Protein AF-A0A351MK58-F1 (afdb_monomer)

Sequence (103 aa):
MTTADAWPGLAPLLADVETVWGVVPERLAEPTAEGVLWQVAGDQFVLRVPGVARYLVQGGRRVTIEPLGEDDAAVIRFLRGTPLAALAAQRGWVALHAAAVAG

Radius of gyration: 15.51 Å; Cα contacts (8 Å, |Δi|>4): 157; chains: 1; bounding box: 36×50×35 Å

pLDDT: mean 84.86, std 17.96, range [35.44, 98.56]

Structure (mmCIF, N/CA/C/O backbone):
data_AF-A0A351MK58-F1
#
_entry.id   AF-A0A351MK58-F1
#
loop_
_atom_site.group_PDB
_atom_site.id
_atom_site.type_symbol
_atom_site.label_atom_id
_atom_site.label_alt_id
_atom_site.label_comp_id
_atom_site.label_asym_id
_atom_site.label_entity_id
_atom_site.label_seq_id
_atom_site.pdbx_PDB_ins_code
_atom_site.Cartn_x
_atom_site.Cartn_y
_atom_site.Cartn_z
_atom_site.occupancy
_atom_site.B_iso_or_equiv
_atom_site.auth_seq_id
_atom_site.auth_comp_id
_atom_site.auth_asym_id
_atom_site.auth_atom_id
_atom_site.pdbx_PDB_model_num
ATOM 1 N N . MET A 1 1 ? 10.204 -38.044 12.422 1.00 38.16 1 MET A N 1
ATOM 2 C CA . MET A 1 1 ? 10.491 -36.681 11.935 1.00 38.16 1 MET A CA 1
ATOM 3 C C . MET A 1 1 ? 9.274 -35.845 12.288 1.00 38.16 1 MET A C 1
ATOM 5 O O . MET A 1 1 ? 8.276 -35.911 11.588 1.00 38.16 1 MET A O 1
ATOM 9 N N . THR A 1 2 ? 9.289 -35.260 13.484 1.00 40.31 2 THR A N 1
ATOM 10 C CA . THR A 1 2 ? 8.121 -34.643 14.128 1.00 40.31 2 THR A CA 1
ATOM 11 C C . THR A 1 2 ? 7.882 -33.272 13.517 1.00 40.31 2 THR A C 1
ATOM 13 O O . THR A 1 2 ? 8.763 -32.418 13.582 1.00 40.31 2 THR A O 1
ATOM 16 N N . THR A 1 3 ? 6.716 -33.083 12.903 1.00 48.62 3 THR A N 1
ATOM 17 C CA . THR A 1 3 ? 6.198 -31.770 12.522 1.00 48.62 3 THR A CA 1
ATOM 18 C C . THR A 1 3 ? 6.205 -30.911 13.778 1.00 48.62 3 THR A C 1
ATOM 20 O O . THR A 1 3 ? 5.526 -31.239 14.747 1.00 48.62 3 THR A O 1
ATOM 23 N N . ALA A 1 4 ? 7.042 -29.877 13.804 1.00 51.59 4 ALA A N 1
ATOM 24 C CA . ALA A 1 4 ? 6.984 -28.872 14.847 1.00 51.59 4 ALA A CA 1
ATOM 25 C C . ALA A 1 4 ? 5.575 -28.275 14.806 1.00 51.59 4 ALA A C 1
ATOM 27 O O . ALA A 1 4 ? 5.219 -27.626 13.822 1.00 51.59 4 ALA A O 1
ATOM 28 N N . ASP A 1 5 ? 4.765 -28.555 15.828 1.00 56.50 5 ASP A N 1
ATOM 29 C CA . ASP A 1 5 ? 3.499 -27.866 16.036 1.00 56.50 5 ASP A CA 1
ATOM 30 C C . ASP A 1 5 ? 3.811 -26.371 16.052 1.00 56.50 5 ASP A C 1
ATOM 32 O O . ASP A 1 5 ? 4.498 -25.867 16.947 1.00 56.50 5 ASP A O 1
ATOM 36 N N . ALA A 1 6 ? 3.377 -25.668 15.006 1.00 59.78 6 ALA A N 1
ATOM 37 C CA . ALA A 1 6 ? 3.461 -24.224 14.967 1.00 59.78 6 ALA A CA 1
ATOM 38 C C . ALA A 1 6 ? 2.777 -23.704 16.234 1.00 59.78 6 ALA A C 1
ATOM 40 O O . ALA A 1 6 ? 1.629 -24.055 16.513 1.00 59.78 6 ALA A O 1
ATOM 41 N N . TRP A 1 7 ? 3.498 -22.905 17.025 1.00 57.84 7 TRP A N 1
ATOM 42 C CA . TRP A 1 7 ? 2.956 -22.304 18.238 1.00 57.84 7 TRP A CA 1
ATOM 43 C C . TRP A 1 7 ? 1.589 -21.680 17.911 1.00 57.84 7 TRP A C 1
ATOM 45 O O . TRP A 1 7 ? 1.519 -20.908 16.954 1.00 57.84 7 TRP A O 1
ATOM 55 N N . PRO A 1 8 ? 0.501 -21.971 18.648 1.00 58.00 8 PRO A N 1
ATOM 56 C CA . PRO A 1 8 ? -0.848 -21.550 18.258 1.00 58.00 8 PRO A CA 1
ATOM 57 C C . PRO A 1 8 ? -0.992 -20.027 18.091 1.00 58.00 8 PRO A C 1
ATOM 59 O O . PRO A 1 8 ? -1.823 -19.563 17.316 1.00 58.00 8 PRO A O 1
ATOM 62 N N . GLY A 1 9 ? -0.127 -19.239 18.739 1.00 59.62 9 GLY A N 1
ATOM 63 C CA . GLY A 1 9 ? -0.040 -17.788 18.539 1.00 59.62 9 GLY A CA 1
ATOM 64 C C . GLY A 1 9 ? 0.585 -17.333 17.208 1.00 59.62 9 GLY A C 1
ATOM 65 O O . GLY A 1 9 ? 0.427 -16.172 16.849 1.00 59.62 9 GLY A O 1
ATOM 66 N N . LEU A 1 10 ? 1.271 -18.212 16.466 1.00 59.28 10 LEU A N 1
ATOM 67 C CA . LEU A 1 10 ? 1.815 -17.934 15.130 1.00 59.28 10 LEU A CA 1
ATOM 68 C C . LEU A 1 10 ? 0.791 -18.151 14.016 1.00 59.28 10 LEU A C 1
ATOM 70 O O . LEU A 1 10 ? 0.926 -17.541 12.965 1.00 59.28 10 LEU A O 1
ATOM 74 N N . ALA A 1 11 ? -0.239 -18.976 14.208 1.00 60.84 11 ALA A N 1
ATOM 75 C CA . ALA A 1 11 ? -1.224 -19.230 13.153 1.00 60.84 11 ALA A CA 1
ATOM 76 C C . ALA A 1 11 ? -1.935 -17.946 12.655 1.00 60.84 11 ALA A C 1
ATOM 78 O O . ALA A 1 11 ? -2.033 -17.767 11.442 1.00 60.84 11 ALA A O 1
ATOM 79 N N . PRO A 1 12 ? -2.333 -16.989 13.524 1.00 58.47 12 PRO A N 1
ATOM 80 C CA . PRO A 1 12 ? -2.819 -15.681 13.079 1.00 58.47 12 PRO A CA 1
ATOM 81 C C . PRO A 1 12 ? -1.739 -14.841 12.383 1.00 58.47 12 PRO A C 1
ATOM 83 O O . PRO A 1 12 ? -2.059 -14.085 11.470 1.00 58.47 12 PRO A O 1
ATOM 86 N N . LEU A 1 13 ? -0.469 -14.972 12.795 1.00 58.06 13 LEU A N 1
ATOM 87 C CA . LEU A 1 13 ? 0.686 -14.300 12.177 1.00 58.06 13 LEU A CA 1
ATOM 88 C C . LEU A 1 13 ? 0.975 -14.827 10.764 1.00 58.06 13 LEU A C 1
ATOM 90 O O . LEU A 1 13 ? 1.353 -14.053 9.891 1.00 58.06 13 LEU A O 1
ATOM 94 N N . LEU A 1 14 ? 0.738 -16.118 10.536 1.00 59.88 14 LEU A N 1
ATOM 95 C CA . LEU A 1 14 ? 0.876 -16.805 9.253 1.00 59.88 14 LEU A CA 1
ATOM 96 C C . LEU A 1 14 ? -0.377 -16.688 8.368 1.00 59.88 14 LEU A C 1
ATOM 98 O O . LEU A 1 14 ? -0.417 -17.309 7.312 1.00 59.88 14 LEU A O 1
ATOM 102 N N . ALA A 1 15 ? -1.391 -15.914 8.782 1.00 64.81 15 ALA A N 1
ATOM 103 C CA . ALA A 1 15 ? -2.643 -15.780 8.043 1.00 64.81 15 ALA A CA 1
ATOM 104 C C . ALA A 1 15 ? -2.415 -15.315 6.597 1.00 64.81 15 ALA A C 1
ATOM 106 O O . ALA A 1 15 ? -1.724 -14.313 6.366 1.00 64.81 15 ALA A O 1
ATOM 107 N N . ASP A 1 16 ? -3.072 -16.016 5.670 1.00 75.38 16 ASP A N 1
ATOM 108 C CA . ASP A 1 16 ? -2.952 -15.863 4.222 1.00 75.38 16 ASP A CA 1
ATOM 109 C C . ASP A 1 16 ? -3.066 -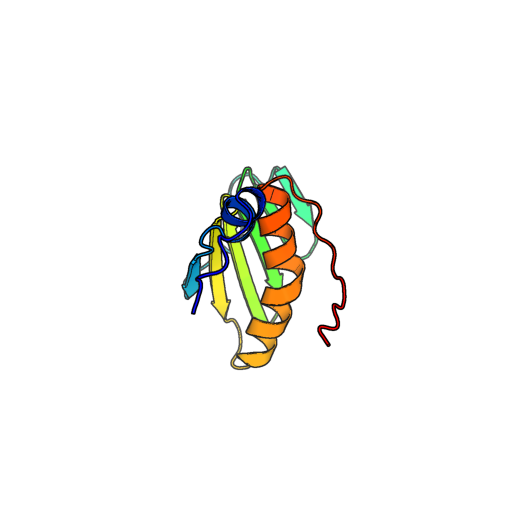14.394 3.795 1.00 75.38 16 ASP A C 1
ATOM 111 O O . ASP A 1 16 ? -4.077 -13.718 4.017 1.00 75.38 16 ASP A O 1
ATOM 115 N N . VAL A 1 17 ? -1.990 -13.883 3.199 1.00 86.81 17 VAL A N 1
ATOM 116 C CA . VAL A 1 17 ? -1.990 -12.605 2.489 1.00 86.81 17 VAL A CA 1
ATOM 117 C C . VAL A 1 17 ? -2.063 -12.913 1.008 1.00 86.81 17 VAL A C 1
ATOM 119 O O . VAL A 1 17 ? -1.185 -13.573 0.459 1.00 86.81 17 VAL A O 1
ATOM 122 N N . GLU A 1 18 ? -3.091 -12.398 0.352 1.00 92.19 18 GLU A N 1
ATOM 123 C CA . GLU A 1 18 ? -3.245 -12.534 -1.085 1.00 92.19 18 GLU A CA 1
ATOM 124 C C . GLU A 1 18 ? -2.635 -11.323 -1.796 1.00 92.19 18 GLU A C 1
ATOM 126 O O . GLU A 1 18 ? -3.064 -10.182 -1.602 1.00 92.19 18 GLU A O 1
ATOM 131 N N . THR A 1 19 ? -1.641 -11.569 -2.646 1.00 92.50 19 THR A N 1
ATOM 132 C CA . THR A 1 19 ? -1.082 -10.558 -3.549 1.00 92.50 19 THR A CA 1
ATOM 133 C C . THR A 1 19 ? -1.571 -10.806 -4.966 1.00 92.50 19 THR A C 1
ATOM 135 O O . THR A 1 19 ? -1.327 -11.881 -5.514 1.00 92.50 19 THR A O 1
ATOM 138 N N . VAL A 1 20 ? -2.226 -9.816 -5.570 1.00 96.19 20 VAL A N 1
ATOM 139 C CA . VAL A 1 20 ? -2.740 -9.909 -6.942 1.00 96.19 20 VAL A CA 1
ATOM 140 C C . VAL A 1 20 ? -2.295 -8.731 -7.789 1.00 96.19 20 VAL A C 1
ATOM 142 O O . VAL A 1 20 ? -2.185 -7.606 -7.308 1.00 96.19 20 VAL A O 1
ATOM 145 N N . TRP A 1 21 ? -2.088 -8.992 -9.074 1.00 96.69 21 TRP A N 1
ATOM 146 C CA . TRP A 1 21 ? -1.938 -7.950 -10.082 1.00 96.69 21 TRP A CA 1
ATOM 147 C C . TRP A 1 21 ? -3.316 -7.439 -10.502 1.00 96.69 21 TRP A C 1
ATOM 149 O O . TRP A 1 21 ? -4.233 -8.235 -10.707 1.00 96.69 21 TRP A O 1
ATOM 159 N N . GLY A 1 22 ? -3.477 -6.127 -10.639 1.00 97.00 22 GLY A N 1
ATOM 160 C CA . GLY A 1 22 ? -4.744 -5.548 -11.074 1.00 97.00 22 GLY A CA 1
ATOM 161 C C . GLY A 1 22 ? -4.763 -4.031 -11.011 1.00 97.00 22 GLY A C 1
ATOM 162 O O . GLY A 1 22 ? -3.855 -3.414 -10.467 1.00 97.00 22 GLY A O 1
ATOM 163 N N . VAL A 1 23 ? -5.821 -3.439 -11.562 1.00 97.50 23 VAL A N 1
ATOM 164 C CA . VAL A 1 23 ? -6.018 -1.987 -11.543 1.00 97.50 23 VAL A CA 1
ATOM 165 C C . VAL A 1 23 ? -6.380 -1.528 -10.131 1.00 97.50 23 VAL A C 1
ATOM 167 O O . VAL A 1 23 ? -7.248 -2.094 -9.466 1.00 97.50 23 VAL A O 1
ATOM 170 N N . VAL A 1 24 ? -5.714 -0.474 -9.688 1.00 98.00 24 VAL A N 1
ATOM 171 C CA . VAL A 1 24 ? -5.912 0.226 -8.422 1.00 98.00 24 VAL A CA 1
ATOM 172 C C . VAL A 1 24 ? -6.612 1.557 -8.725 1.00 98.00 24 VAL A C 1
ATOM 174 O O . VAL A 1 24 ? -6.339 2.170 -9.749 1.00 98.00 24 VAL A O 1
ATOM 177 N N . PRO A 1 25 ? -7.524 2.066 -7.887 1.00 94.88 25 PRO A N 1
ATOM 178 C CA . PRO A 1 25 ? -8.086 3.397 -8.102 1.00 94.88 25 PRO A CA 1
ATOM 179 C C . PRO A 1 25 ? -7.031 4.503 -7.926 1.00 94.88 25 PRO A C 1
ATOM 181 O O . PRO A 1 25 ? -6.212 4.482 -7.004 1.00 94.88 25 PRO A O 1
ATOM 184 N N . GLU A 1 26 ? -7.080 5.530 -8.777 1.00 91.62 26 GLU A N 1
ATOM 185 C CA . GLU A 1 26 ? -6.246 6.733 -8.627 1.00 91.62 26 GLU A CA 1
ATOM 186 C C . GLU A 1 26 ? -6.627 7.586 -7.416 1.00 91.62 26 GLU A C 1
ATOM 188 O O . GLU A 1 26 ? -5.835 8.404 -6.961 1.00 91.62 26 GLU A O 1
ATOM 193 N N . ARG A 1 27 ? -7.825 7.422 -6.861 1.00 94.81 27 ARG A N 1
ATOM 194 C CA . ARG A 1 27 ? -8.250 8.105 -5.640 1.00 94.81 27 ARG A CA 1
ATOM 195 C C . ARG A 1 27 ? -9.280 7.250 -4.922 1.00 94.81 27 ARG A C 1
ATOM 197 O O . ARG A 1 27 ? -10.171 6.700 -5.563 1.00 94.81 27 ARG A O 1
ATOM 204 N N . LEU A 1 28 ? -9.145 7.137 -3.605 1.00 96.50 28 LEU A N 1
ATOM 205 C CA . LEU A 1 28 ? -10.170 6.502 -2.782 1.00 96.50 28 LEU A CA 1
ATOM 206 C C . LEU A 1 28 ? -11.407 7.402 -2.706 1.00 96.50 28 LEU A C 1
ATOM 208 O O . LEU A 1 28 ? -11.283 8.628 -2.676 1.00 96.50 28 LEU A O 1
ATOM 212 N N . ALA A 1 29 ? -12.592 6.795 -2.667 1.00 94.31 29 ALA A N 1
ATOM 213 C CA . ALA A 1 29 ? -13.808 7.527 -2.343 1.00 94.31 29 ALA A CA 1
ATOM 214 C C . ALA A 1 29 ? -13.726 7.989 -0.880 1.00 94.31 29 ALA A C 1
ATOM 216 O O . ALA A 1 29 ? -13.411 7.182 -0.010 1.00 94.31 29 ALA A O 1
ATOM 217 N N . GLU A 1 30 ? -13.977 9.277 -0.636 1.00 93.56 30 GLU A N 1
ATOM 218 C CA . GLU A 1 30 ? -14.059 9.869 0.711 1.00 93.56 30 GLU A CA 1
ATOM 219 C C . GLU A 1 30 ? -12.868 9.516 1.635 1.00 93.56 30 GLU A C 1
ATOM 221 O O . GLU A 1 30 ? -13.043 8.868 2.670 1.00 93.56 30 GLU A O 1
ATOM 226 N N . PRO A 1 31 ? -11.628 9.921 1.286 1.00 95.00 31 PRO A N 1
ATOM 227 C CA . PRO A 1 31 ? -10.464 9.614 2.107 1.00 95.00 31 PRO A CA 1
ATOM 228 C C . PRO A 1 31 ? -10.576 10.276 3.484 1.00 95.00 31 PRO A C 1
ATOM 230 O O . PRO A 1 31 ? -10.793 11.481 3.598 1.00 95.00 31 PRO A O 1
ATOM 233 N N . THR A 1 32 ? -10.380 9.487 4.538 1.00 97.06 32 THR A N 1
ATOM 234 C CA . THR A 1 32 ? -10.361 9.961 5.928 1.00 97.06 32 THR A CA 1
ATOM 235 C C . THR A 1 32 ? -9.002 10.532 6.327 1.00 97.06 32 THR A C 1
ATOM 237 O O . THR A 1 32 ? -8.917 11.323 7.264 1.00 97.06 32 THR A O 1
ATOM 240 N N . ALA A 1 33 ? -7.938 10.149 5.618 1.00 95.88 33 ALA A N 1
ATOM 241 C CA . ALA A 1 33 ? -6.611 10.740 5.731 1.00 95.88 33 ALA A CA 1
ATOM 242 C C . ALA A 1 33 ? -5.865 10.643 4.395 1.00 95.88 33 ALA A C 1
ATOM 244 O O . ALA A 1 33 ? -6.023 9.671 3.651 1.00 95.88 33 ALA A O 1
ATOM 245 N N . GLU A 1 34 ? -5.023 11.630 4.094 1.00 97.50 34 GLU A N 1
ATOM 246 C CA . GLU A 1 34 ? -4.181 11.610 2.902 1.00 97.50 34 GLU A CA 1
ATOM 247 C C . GLU A 1 34 ? -2.854 12.345 3.102 1.00 97.50 34 GLU A C 1
ATOM 249 O O . GLU A 1 34 ? -2.720 13.249 3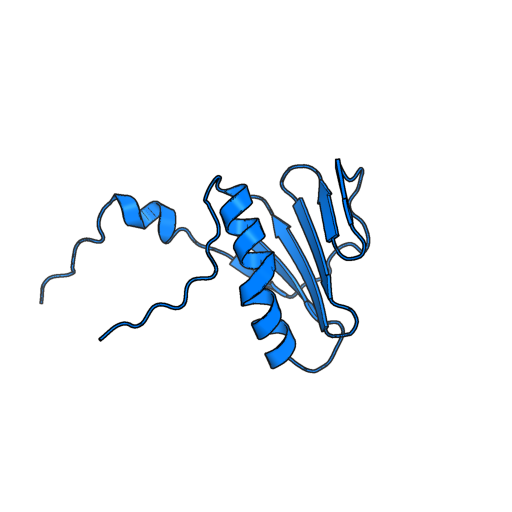.927 1.00 97.50 34 GLU A O 1
ATOM 254 N N . GLY A 1 35 ? -1.869 11.939 2.310 1.00 95.56 35 GLY A N 1
ATOM 255 C CA . GLY A 1 35 ? -0.619 12.649 2.098 1.00 95.56 35 GLY A CA 1
ATOM 256 C C . GLY A 1 35 ? -0.298 12.711 0.607 1.00 95.56 35 GLY A C 1
ATOM 257 O O . GLY A 1 35 ? -1.085 12.286 -0.235 1.00 95.56 35 GLY A O 1
ATOM 258 N N . VAL A 1 36 ? 0.896 13.197 0.267 1.00 95.75 36 VAL A N 1
ATOM 259 C CA . VAL A 1 36 ? 1.310 13.412 -1.136 1.00 95.75 36 VAL A CA 1
ATOM 260 C C . VAL A 1 36 ? 1.158 12.150 -1.994 1.00 95.75 36 VAL A C 1
ATOM 262 O O . VAL A 1 36 ? 0.708 12.216 -3.135 1.00 95.75 36 VAL A O 1
ATOM 265 N N . LEU A 1 37 ? 1.524 10.995 -1.438 1.00 96.75 37 LEU A N 1
ATOM 266 C CA . LEU A 1 37 ? 1.586 9.727 -2.164 1.00 96.75 37 LEU A CA 1
ATOM 267 C C . LEU A 1 37 ? 0.606 8.674 -1.648 1.00 96.75 37 LEU A C 1
ATOM 269 O O . LEU A 1 37 ? 0.579 7.571 -2.185 1.00 96.75 37 LEU A O 1
ATOM 273 N N . TRP A 1 38 ? -0.183 8.968 -0.615 1.00 97.75 38 TRP A N 1
ATOM 274 C CA . TRP A 1 38 ? -0.997 7.948 0.036 1.00 97.75 38 TRP A CA 1
ATOM 275 C C . TRP A 1 38 ? -2.366 8.457 0.466 1.00 97.75 38 TRP A C 1
ATOM 277 O O . TRP A 1 38 ? -2.548 9.646 0.719 1.00 97.75 38 TRP A O 1
ATOM 287 N N . GLN A 1 39 ? -3.323 7.537 0.549 1.00 98.38 39 GLN A N 1
ATOM 288 C CA . GLN A 1 39 ? -4.683 7.789 1.024 1.00 98.38 39 GLN A CA 1
ATOM 289 C C . GLN A 1 39 ? -5.177 6.630 1.879 1.00 98.38 39 GLN A C 1
ATOM 291 O O . GLN A 1 39 ? -4.835 5.477 1.619 1.00 98.38 39 GLN A O 1
ATOM 296 N N . VAL A 1 40 ? -6.012 6.946 2.863 1.00 97.44 40 VAL A N 1
ATOM 297 C CA . VAL A 1 40 ? -6.737 5.987 3.698 1.00 97.44 40 VAL A CA 1
ATOM 298 C C . VAL A 1 40 ? -8.228 6.284 3.602 1.00 97.44 40 VAL A C 1
ATOM 300 O O . VAL A 1 40 ? -8.627 7.442 3.702 1.00 97.44 40 VAL A O 1
ATOM 303 N N . ALA A 1 41 ? -9.042 5.245 3.443 1.00 97.19 41 ALA A N 1
ATOM 304 C CA . ALA A 1 41 ? -10.495 5.303 3.582 1.00 97.19 41 ALA A CA 1
ATOM 305 C C . ALA A 1 41 ? -10.980 3.989 4.211 1.00 97.19 41 ALA A C 1
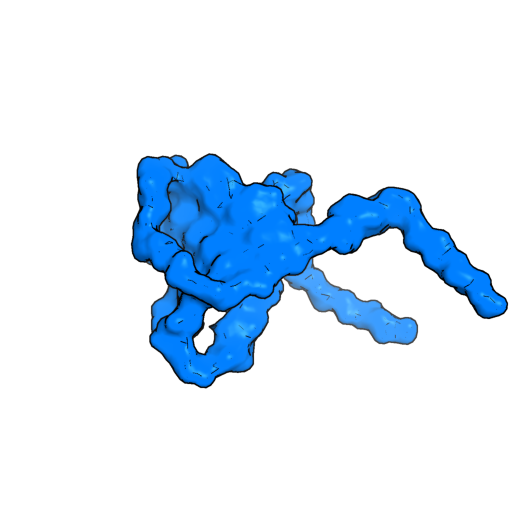ATOM 307 O O . ALA A 1 41 ? -10.931 2.935 3.577 1.00 97.19 41 ALA A O 1
ATOM 308 N N . GLY A 1 42 ? -11.401 4.026 5.477 1.00 94.25 42 GLY A N 1
ATOM 309 C CA . GLY A 1 42 ? -11.798 2.818 6.208 1.00 94.25 42 GLY A CA 1
ATOM 310 C C . GLY A 1 42 ? -10.673 1.776 6.279 1.00 94.25 42 GLY A C 1
ATOM 311 O O . GLY A 1 42 ? -9.598 2.052 6.807 1.00 94.25 42 GLY A O 1
ATOM 312 N N . ASP A 1 43 ? -10.922 0.582 5.739 1.00 94.44 43 ASP A N 1
ATOM 313 C CA . ASP A 1 43 ? -9.962 -0.527 5.666 1.00 94.44 43 ASP A CA 1
ATOM 314 C C . ASP A 1 43 ? -9.122 -0.529 4.378 1.00 94.44 43 ASP A C 1
ATOM 316 O O . ASP A 1 43 ? -8.444 -1.515 4.084 1.00 94.44 43 ASP A O 1
ATOM 320 N N . GLN A 1 44 ? -9.164 0.560 3.608 1.00 97.69 44 GLN A N 1
ATOM 321 C CA . GLN A 1 44 ? -8.433 0.724 2.360 1.00 97.69 44 GLN A CA 1
ATOM 322 C C . GLN A 1 44 ? -7.268 1.685 2.553 1.00 97.69 44 GLN A C 1
ATOM 324 O O . GLN A 1 44 ? -7.424 2.786 3.082 1.00 97.69 44 GLN A O 1
ATOM 329 N N . PHE A 1 45 ? -6.100 1.278 2.073 1.00 98.00 45 PHE A N 1
ATOM 330 C CA . PHE A 1 45 ? -4.918 2.122 1.994 1.00 98.00 45 PHE A CA 1
ATOM 331 C C . PHE A 1 45 ? -4.359 2.065 0.578 1.00 98.00 45 PHE A C 1
ATOM 333 O O . PHE A 1 45 ? -4.055 0.982 0.080 1.00 98.00 45 PHE A O 1
ATOM 340 N N . VAL A 1 46 ? -4.207 3.223 -0.063 1.00 98.31 46 VAL A N 1
ATOM 341 C CA . VAL A 1 46 ? -3.544 3.339 -1.365 1.00 98.31 46 VAL A CA 1
ATOM 342 C C . VAL A 1 46 ? -2.202 4.023 -1.190 1.00 98.31 46 VAL A C 1
ATOM 344 O O . VAL A 1 46 ? -2.133 5.095 -0.596 1.00 98.31 46 VAL A O 1
ATOM 347 N N . LEU A 1 47 ? -1.156 3.436 -1.769 1.00 98.19 47 LEU A N 1
ATOM 348 C CA . LEU A 1 47 ? 0.153 4.056 -1.950 1.00 98.19 47 LEU A CA 1
ATOM 349 C C . LEU A 1 47 ? 0.458 4.189 -3.439 1.00 98.19 47 LEU A C 1
ATOM 351 O O . LEU A 1 47 ? 0.341 3.228 -4.198 1.00 98.19 47 LEU A O 1
ATOM 355 N N . ARG A 1 48 ? 0.906 5.373 -3.841 1.00 98.00 48 ARG A N 1
ATOM 356 C CA . ARG A 1 48 ? 1.375 5.681 -5.188 1.00 98.00 48 ARG A CA 1
ATOM 357 C C . ARG A 1 48 ? 2.876 5.894 -5.153 1.00 98.00 48 ARG A C 1
ATOM 359 O O . ARG A 1 48 ? 3.349 6.831 -4.521 1.00 98.00 48 ARG A O 1
ATOM 366 N N . VAL A 1 49 ? 3.618 5.057 -5.863 1.00 96.75 49 VAL A N 1
ATOM 367 C CA . VAL A 1 49 ? 5.048 5.260 -6.090 1.00 96.75 49 VAL A CA 1
ATOM 368 C C . VAL A 1 49 ? 5.217 5.659 -7.558 1.00 96.75 49 VAL A C 1
ATOM 370 O O . VAL A 1 49 ? 5.067 4.799 -8.431 1.00 96.75 49 VAL A O 1
ATOM 373 N N . PRO A 1 50 ? 5.452 6.952 -7.860 1.00 95.62 50 PRO A N 1
ATOM 374 C CA . PRO A 1 50 ? 5.526 7.440 -9.234 1.00 95.62 50 PRO A CA 1
ATOM 375 C C . PRO A 1 50 ? 6.526 6.643 -10.076 1.00 95.62 50 PRO A C 1
ATOM 377 O O . PRO A 1 50 ? 7.653 6.414 -9.645 1.00 95.62 50 PRO A O 1
ATOM 380 N N . GLY A 1 51 ? 6.096 6.207 -11.262 1.00 96.12 51 GLY A N 1
ATOM 381 C CA . GLY A 1 51 ? 6.916 5.419 -12.190 1.00 96.12 51 GLY A CA 1
ATOM 382 C C . GLY A 1 51 ? 7.201 3.974 -11.763 1.00 96.12 51 GLY A C 1
ATOM 383 O O . GLY A 1 51 ? 7.887 3.271 -12.494 1.00 96.12 51 GLY A O 1
ATOM 384 N N . VAL A 1 52 ? 6.690 3.520 -10.611 1.00 97.38 52 VAL A N 1
ATOM 385 C CA . VAL A 1 52 ? 6.911 2.153 -10.111 1.00 97.38 52 VAL A CA 1
ATOM 386 C C . VAL A 1 52 ? 5.602 1.379 -10.066 1.00 97.38 52 VAL A C 1
ATOM 388 O O . VAL A 1 52 ? 5.401 0.469 -10.862 1.00 97.38 52 VAL A O 1
ATOM 391 N N . ALA A 1 53 ? 4.700 1.726 -9.146 1.00 98.12 53 ALA A N 1
ATOM 392 C CA . ALA A 1 53 ? 3.442 1.009 -8.962 1.00 98.12 53 ALA A CA 1
ATOM 393 C C . ALA A 1 53 ? 2.445 1.782 -8.091 1.00 98.12 53 ALA A C 1
ATOM 395 O O . ALA A 1 53 ? 2.804 2.689 -7.328 1.00 98.12 53 ALA A O 1
ATOM 396 N N . ARG A 1 54 ? 1.181 1.365 -8.162 1.00 98.50 54 ARG A N 1
ATOM 397 C CA . ARG A 1 54 ? 0.151 1.662 -7.166 1.00 98.50 54 ARG A CA 1
ATOM 398 C C . ARG A 1 54 ? -0.179 0.400 -6.384 1.00 98.50 54 ARG A C 1
ATOM 400 O O . ARG A 1 54 ? -0.322 -0.676 -6.954 1.00 98.50 54 ARG A O 1
ATOM 407 N N . TYR A 1 55 ? -0.299 0.552 -5.073 1.00 98.44 55 TYR A N 1
ATOM 408 C CA . TYR A 1 55 ? -0.611 -0.533 -4.152 1.00 98.44 55 TYR A CA 1
ATOM 409 C C . TYR A 1 55 ? -1.905 -0.199 -3.434 1.00 98.44 55 TYR A C 1
ATOM 411 O O . TYR A 1 55 ? -1.999 0.872 -2.839 1.00 98.44 55 TYR A O 1
ATOM 419 N N . LEU A 1 56 ? -2.868 -1.113 -3.461 1.00 98.56 56 LEU A N 1
ATOM 420 C CA . LEU A 1 56 ? -4.079 -1.048 -2.654 1.00 98.56 56 LEU A CA 1
ATOM 421 C C . LEU A 1 56 ? -4.044 -2.171 -1.622 1.00 98.56 56 LEU A C 1
ATOM 423 O O . LEU A 1 56 ? -4.048 -3.345 -1.983 1.00 98.56 56 LEU A O 1
ATOM 427 N N . VAL A 1 57 ? -4.025 -1.805 -0.346 1.00 97.69 57 VAL A N 1
ATOM 428 C CA . VAL A 1 57 ? -4.076 -2.729 0.788 1.00 97.69 57 VAL A CA 1
ATOM 429 C C . VAL A 1 57 ? -5.473 -2.696 1.394 1.00 97.69 57 VAL A C 1
ATOM 431 O O . VAL A 1 57 ? -5.985 -1.615 1.694 1.00 97.69 57 VAL A O 1
ATOM 434 N N . GLN A 1 58 ? -6.086 -3.869 1.563 1.00 96.31 58 GLN A N 1
ATOM 435 C CA . GLN A 1 58 ? -7.472 -3.992 2.022 1.00 96.31 58 GLN A CA 1
ATOM 436 C C . GLN A 1 58 ? -7.625 -5.016 3.143 1.00 96.31 58 GLN A C 1
ATOM 438 O O . GLN A 1 58 ? -7.182 -6.168 3.022 1.00 96.31 58 GLN A O 1
ATOM 443 N N . GLY A 1 59 ? -8.305 -4.600 4.214 1.00 92.06 59 GLY A N 1
ATOM 444 C CA . GLY A 1 59 ? -8.782 -5.469 5.293 1.00 92.06 59 GLY A CA 1
ATOM 445 C C . GLY A 1 59 ? -7.701 -6.333 5.948 1.00 92.06 59 GLY A C 1
ATOM 446 O O . GLY A 1 59 ? -7.999 -7.430 6.425 1.00 92.06 59 GLY A O 1
ATOM 447 N N . GLY A 1 60 ? -6.442 -5.898 5.894 1.00 91.25 60 GLY A N 1
ATOM 448 C CA . GLY A 1 60 ? -5.288 -6.621 6.409 1.00 91.25 60 GLY A CA 1
ATOM 449 C C . GLY A 1 60 ? -5.015 -7.957 5.710 1.00 91.25 60 GLY A C 1
ATOM 450 O O . GLY A 1 60 ? -4.332 -8.796 6.284 1.00 91.25 60 GLY A O 1
ATOM 451 N N . ARG A 1 61 ? -5.560 -8.231 4.520 1.00 92.06 61 ARG A N 1
ATOM 452 C CA . ARG A 1 61 ? -5.470 -9.575 3.903 1.00 92.06 61 ARG A CA 1
ATOM 453 C C . ARG A 1 61 ? -5.163 -9.595 2.415 1.00 92.06 61 ARG A C 1
ATOM 455 O O . ARG A 1 61 ? -4.771 -10.636 1.902 1.00 92.06 61 ARG A O 1
ATOM 462 N N . ARG A 1 62 ? -5.338 -8.472 1.721 1.00 94.94 62 ARG A N 1
ATOM 463 C CA . ARG A 1 62 ? -5.135 -8.387 0.276 1.00 94.94 62 ARG A CA 1
ATOM 464 C C . ARG A 1 62 ? -4.272 -7.189 -0.075 1.00 94.94 62 ARG A C 1
ATOM 466 O O . ARG A 1 62 ? -4.476 -6.107 0.475 1.00 94.94 62 ARG A O 1
ATOM 473 N N . VAL A 1 63 ? -3.358 -7.392 -1.019 1.00 97.31 63 VAL A N 1
ATOM 474 C CA . VAL A 1 63 ? -2.629 -6.322 -1.699 1.00 97.31 63 VAL A CA 1
ATOM 475 C C . VAL A 1 63 ? -2.844 -6.455 -3.206 1.00 97.31 63 VAL A C 1
ATOM 477 O O . VAL A 1 63 ? -2.397 -7.428 -3.812 1.00 97.31 63 VAL A O 1
ATOM 480 N N . THR A 1 64 ? -3.518 -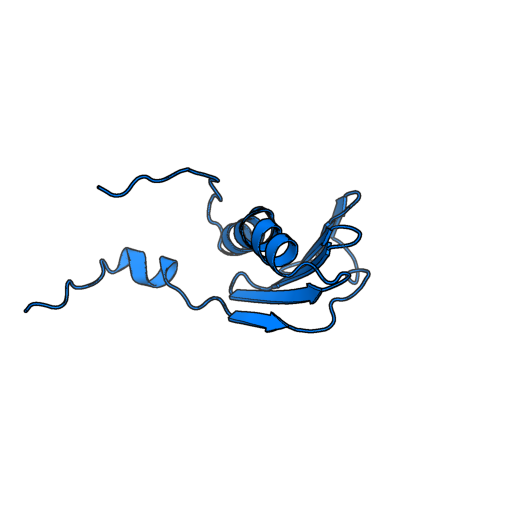5.477 -3.809 1.00 98.44 64 THR A N 1
ATOM 481 C CA . THR A 1 64 ? -3.609 -5.337 -5.269 1.00 98.44 64 THR A CA 1
ATOM 482 C C . THR A 1 64 ? -2.485 -4.430 -5.749 1.00 98.44 64 THR A C 1
ATOM 484 O O . THR A 1 64 ? -2.287 -3.344 -5.199 1.00 98.44 64 THR A O 1
ATOM 487 N N . ILE A 1 65 ? -1.744 -4.881 -6.755 1.00 98.44 65 ILE A N 1
ATOM 488 C CA . ILE A 1 65 ? -0.563 -4.207 -7.287 1.00 98.44 65 ILE A CA 1
ATOM 489 C C . ILE A 1 65 ? -0.817 -3.854 -8.750 1.00 98.44 65 ILE A C 1
ATOM 491 O O . ILE A 1 65 ? -1.060 -4.736 -9.575 1.00 98.44 65 ILE A O 1
ATOM 495 N N . GLU A 1 66 ? -0.718 -2.569 -9.069 1.00 98.38 66 GLU A N 1
ATOM 496 C CA . GLU A 1 66 ? -0.741 -2.059 -10.437 1.00 98.38 66 GLU A CA 1
ATOM 497 C C . GLU A 1 66 ? 0.651 -1.528 -10.799 1.00 98.38 66 GLU A C 1
ATOM 499 O O . GLU A 1 66 ? 1.016 -0.441 -10.337 1.00 98.38 66 GLU A O 1
ATOM 504 N N . PRO A 1 67 ? 1.454 -2.262 -11.587 1.00 97.62 67 PRO A N 1
ATOM 505 C CA . PRO A 1 67 ? 2.718 -1.753 -12.106 1.00 97.62 67 PRO A CA 1
ATOM 506 C C . PRO A 1 67 ? 2.486 -0.518 -12.981 1.00 97.62 67 PRO A C 1
ATOM 508 O O . PRO A 1 67 ? 1.583 -0.498 -13.813 1.00 97.62 67 PRO A O 1
ATOM 511 N N . LEU A 1 68 ? 3.311 0.512 -12.798 1.00 96.44 68 LEU A N 1
ATOM 512 C CA . LEU A 1 68 ? 3.323 1.724 -13.628 1.00 96.44 68 LEU A CA 1
ATOM 513 C C . LEU A 1 68 ? 4.611 1.863 -14.454 1.00 96.44 68 LEU A C 1
ATOM 515 O O . LEU A 1 68 ? 4.768 2.840 -15.183 1.00 96.44 68 LEU A O 1
ATOM 519 N N . GLY A 1 69 ? 5.530 0.911 -14.317 1.00 93.25 69 GLY A N 1
ATOM 520 C CA . GLY A 1 69 ? 6.786 0.826 -15.051 1.00 93.25 69 GLY A CA 1
ATOM 521 C C . GLY A 1 69 ? 7.179 -0.633 -15.274 1.00 93.25 69 GLY A C 1
ATOM 522 O O . GLY A 1 69 ? 6.435 -1.541 -14.911 1.00 93.25 69 GLY A O 1
ATOM 523 N N . GLU A 1 70 ? 8.352 -0.848 -15.867 1.00 92.31 70 GLU A N 1
ATOM 524 C CA . GLU A 1 70 ? 8.821 -2.177 -16.298 1.00 92.31 70 GLU A CA 1
ATOM 525 C C . GLU A 1 70 ? 9.748 -2.872 -15.277 1.00 92.31 70 GLU A C 1
ATOM 527 O O . GLU A 1 70 ? 10.134 -4.022 -15.468 1.00 92.31 70 GLU A O 1
ATOM 532 N N . ASP A 1 71 ? 10.133 -2.189 -14.190 1.00 95.31 71 ASP A N 1
ATOM 533 C CA . ASP A 1 71 ? 11.040 -2.738 -13.171 1.00 95.31 71 ASP A CA 1
ATOM 534 C C . ASP A 1 71 ? 10.276 -3.492 -12.069 1.00 95.31 71 ASP A C 1
ATOM 536 O O . ASP A 1 71 ? 9.969 -2.955 -10.997 1.00 95.31 71 ASP A O 1
ATOM 540 N N . ASP A 1 72 ? 10.024 -4.778 -12.311 1.00 93.69 72 ASP A N 1
ATOM 541 C CA . ASP A 1 72 ? 9.402 -5.685 -11.339 1.00 93.69 72 ASP A CA 1
ATOM 542 C C . ASP A 1 72 ? 10.181 -5.772 -10.014 1.00 93.69 72 ASP A C 1
ATOM 544 O O . ASP A 1 72 ? 9.592 -5.936 -8.938 1.00 93.69 72 ASP A O 1
ATOM 548 N N . ALA A 1 73 ? 11.510 -5.628 -10.042 1.00 94.75 73 ALA A N 1
ATOM 549 C CA . ALA A 1 73 ? 12.321 -5.677 -8.830 1.00 94.75 73 ALA A CA 1
ATOM 550 C C . ALA A 1 73 ? 12.079 -4.443 -7.949 1.00 94.75 73 ALA A C 1
ATOM 552 O O . ALA A 1 73 ? 12.014 -4.565 -6.719 1.00 94.75 73 ALA A O 1
ATOM 553 N N . ALA A 1 74 ? 11.892 -3.265 -8.551 1.00 95.94 74 ALA A N 1
ATOM 554 C CA . ALA A 1 74 ? 11.456 -2.073 -7.832 1.00 95.94 74 ALA A CA 1
ATOM 555 C C . ALA A 1 74 ? 10.055 -2.262 -7.237 1.00 95.94 74 ALA A C 1
ATOM 557 O O . ALA A 1 74 ? 9.852 -1.949 -6.060 1.00 95.94 74 ALA A O 1
ATOM 558 N N . VAL A 1 75 ? 9.117 -2.842 -7.992 1.00 96.88 75 VAL A N 1
ATOM 559 C CA . VAL A 1 75 ? 7.759 -3.126 -7.499 1.00 96.88 75 VAL A CA 1
ATOM 560 C C . VAL A 1 75 ? 7.797 -4.016 -6.252 1.00 96.88 75 VAL A C 1
ATOM 562 O O . VAL A 1 75 ? 7.161 -3.700 -5.241 1.00 96.88 75 VAL A O 1
ATOM 565 N N . ILE A 1 76 ? 8.586 -5.094 -6.277 1.00 94.00 76 ILE A N 1
ATOM 566 C CA . ILE A 1 76 ? 8.739 -6.009 -5.135 1.00 94.00 76 ILE A CA 1
ATOM 567 C C . ILE A 1 76 ? 9.451 -5.322 -3.962 1.00 94.00 76 ILE A C 1
ATOM 569 O O . ILE A 1 76 ? 9.084 -5.535 -2.802 1.00 94.00 76 ILE A O 1
ATOM 573 N N . ARG A 1 77 ? 10.456 -4.479 -4.229 1.00 93.56 77 ARG A 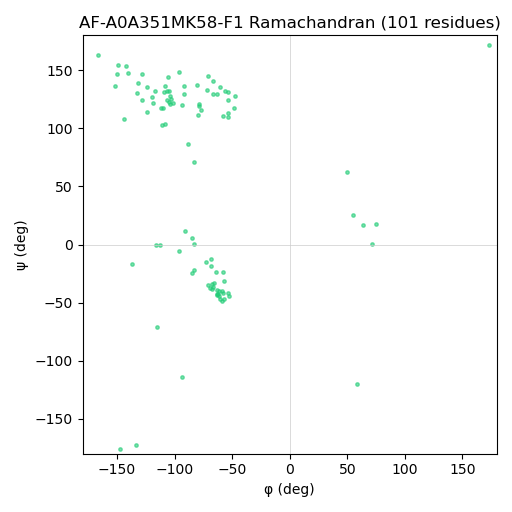N 1
ATOM 574 C CA . ARG A 1 77 ? 11.164 -3.719 -3.187 1.00 93.56 77 ARG A CA 1
ATOM 575 C C . ARG A 1 77 ? 10.202 -2.822 -2.409 1.00 93.56 77 ARG A C 1
ATOM 577 O O . ARG A 1 77 ? 10.220 -2.851 -1.181 1.00 93.56 77 ARG A O 1
ATOM 584 N N . PHE A 1 78 ? 9.362 -2.056 -3.102 1.00 94.50 78 PHE A N 1
ATOM 585 C CA . PHE A 1 78 ? 8.400 -1.165 -2.452 1.00 94.50 78 PHE A CA 1
ATOM 586 C C . PHE A 1 78 ? 7.262 -1.924 -1.770 1.00 94.50 78 PHE A C 1
ATOM 588 O O . PHE A 1 78 ? 6.863 -1.523 -0.677 1.00 94.50 78 PHE A O 1
ATOM 595 N N . LEU A 1 79 ? 6.806 -3.050 -2.337 1.00 94.38 79 LEU A N 1
ATOM 596 C CA . LEU A 1 79 ? 5.819 -3.930 -1.702 1.00 94.38 79 LEU A CA 1
ATOM 597 C C . LEU A 1 79 ? 6.244 -4.320 -0.279 1.00 94.38 79 LEU A C 1
ATOM 599 O O . LEU A 1 79 ? 5.437 -4.249 0.644 1.00 94.38 79 LEU A O 1
ATOM 603 N N . ARG A 1 80 ? 7.524 -4.673 -0.092 1.00 91.19 80 ARG A N 1
ATOM 604 C CA . ARG A 1 80 ? 8.090 -5.110 1.199 1.00 91.19 80 ARG A CA 1
ATOM 605 C C . ARG A 1 80 ? 8.172 -4.011 2.265 1.00 91.19 80 ARG A C 1
ATOM 607 O O . ARG A 1 80 ? 8.429 -4.319 3.425 1.00 91.19 80 ARG A O 1
ATOM 614 N N . GLY A 1 81 ? 7.988 -2.751 1.880 1.00 90.94 81 GLY A N 1
ATOM 615 C CA . GLY A 1 81 ? 7.996 -1.609 2.785 1.00 90.94 81 GLY A CA 1
ATOM 616 C C . GLY A 1 81 ? 6.590 -1.248 3.260 1.00 90.94 81 GLY A C 1
ATOM 617 O O . GLY A 1 81 ? 5.932 -1.990 3.990 1.00 90.94 81 GLY A O 1
ATOM 618 N N . THR A 1 82 ? 6.132 -0.067 2.848 1.00 93.25 82 THR A N 1
ATOM 619 C CA . THR A 1 82 ? 4.894 0.558 3.326 1.00 93.25 82 THR A CA 1
ATOM 620 C C . THR A 1 82 ? 3.620 -0.273 3.103 1.00 93.25 82 THR A C 1
ATOM 622 O O . THR A 1 82 ? 2.807 -0.299 4.024 1.00 93.25 82 THR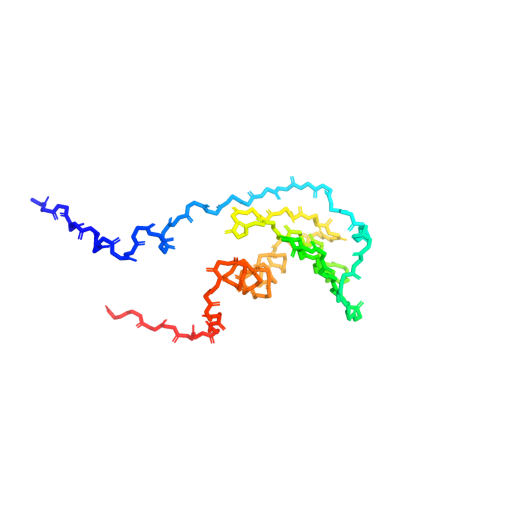 A O 1
ATOM 625 N N . PRO A 1 83 ? 3.401 -0.980 1.974 1.00 95.00 83 PRO A N 1
ATOM 626 C CA . PRO A 1 83 ? 2.201 -1.803 1.799 1.00 95.00 83 PRO A CA 1
ATOM 627 C C . PRO A 1 83 ? 2.075 -2.932 2.834 1.00 95.00 83 PRO A C 1
ATOM 629 O O . PRO A 1 83 ? 1.008 -3.103 3.419 1.00 95.00 83 PRO A O 1
ATOM 632 N N . LEU A 1 84 ? 3.160 -3.658 3.133 1.00 90.69 84 LEU A N 1
ATOM 633 C CA . LEU A 1 84 ? 3.141 -4.667 4.202 1.00 90.69 84 LEU A CA 1
ATOM 634 C C . LEU A 1 84 ? 2.963 -4.039 5.589 1.00 90.69 84 LEU A C 1
ATOM 636 O O . LEU A 1 84 ? 2.251 -4.595 6.425 1.00 90.69 84 LEU A O 1
ATOM 640 N N . ALA A 1 85 ? 3.555 -2.867 5.833 1.00 90.88 85 ALA A N 1
ATOM 641 C CA . ALA A 1 85 ? 3.345 -2.143 7.084 1.00 90.88 85 ALA A CA 1
ATOM 642 C C . ALA A 1 85 ? 1.876 -1.721 7.267 1.00 90.88 85 ALA A C 1
ATOM 644 O O . ALA A 1 85 ? 1.321 -1.892 8.351 1.00 90.88 85 ALA A O 1
ATOM 645 N N . ALA A 1 86 ? 1.225 -1.234 6.207 1.00 93.31 86 ALA A N 1
ATOM 646 C CA . ALA A 1 86 ? -0.197 -0.902 6.218 1.00 93.31 86 ALA A CA 1
ATOM 647 C C . ALA A 1 86 ? -1.069 -2.143 6.460 1.00 93.31 86 ALA A C 1
ATOM 649 O O . ALA A 1 86 ? -2.025 -2.080 7.231 1.00 93.31 86 ALA A O 1
ATOM 650 N N . LEU A 1 87 ? -0.709 -3.286 5.869 1.00 92.38 87 LEU A N 1
ATOM 651 C CA . LEU A 1 87 ? -1.403 -4.555 6.089 1.00 92.38 87 LEU A CA 1
ATOM 652 C C . LEU A 1 87 ? -1.345 -4.976 7.562 1.00 92.38 87 LEU A C 1
ATOM 654 O O . LEU A 1 87 ? -2.372 -5.316 8.148 1.00 92.38 87 LEU A O 1
ATOM 658 N N . ALA A 1 88 ? -0.160 -4.912 8.173 1.00 89.06 88 ALA A N 1
ATOM 659 C CA . ALA A 1 88 ? 0.020 -5.193 9.594 1.00 89.06 88 ALA A CA 1
ATOM 660 C C . ALA A 1 88 ? -0.757 -4.196 10.474 1.00 89.06 88 ALA A C 1
ATOM 662 O O . ALA A 1 88 ? -1.446 -4.610 11.405 1.00 89.06 88 ALA A O 1
ATOM 663 N N . ALA A 1 89 ? -0.726 -2.903 10.139 1.00 89.56 89 ALA A N 1
ATOM 664 C CA . ALA A 1 89 ? -1.469 -1.873 10.863 1.00 89.56 89 ALA A CA 1
ATOM 665 C C . ALA A 1 89 ? -2.990 -2.108 10.821 1.00 89.56 89 ALA A C 1
ATOM 667 O O . ALA A 1 89 ? -3.656 -1.981 11.846 1.00 89.56 89 ALA A O 1
ATOM 668 N N . GLN A 1 90 ? -3.543 -2.534 9.680 1.00 91.06 90 GLN A N 1
ATOM 669 C CA . GLN A 1 90 ? -4.961 -2.905 9.555 1.00 91.06 90 GLN A CA 1
ATOM 670 C C . GLN A 1 90 ? -5.341 -4.131 10.405 1.00 91.06 90 GLN A C 1
ATOM 672 O O . GLN A 1 90 ? -6.501 -4.276 10.782 1.00 91.06 90 GLN A O 1
ATOM 677 N N . ARG A 1 91 ?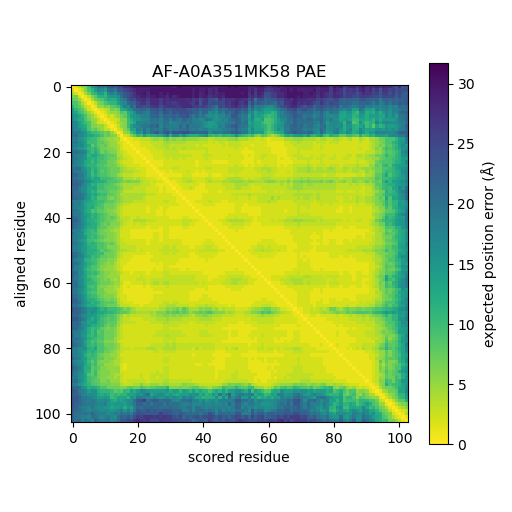 -4.374 -4.994 10.749 1.00 88.44 91 ARG A N 1
ATOM 678 C CA . ARG A 1 91 ? -4.546 -6.102 11.708 1.00 88.44 91 ARG A CA 1
ATOM 679 C C . ARG A 1 91 ? -4.384 -5.669 13.173 1.00 88.44 91 ARG A C 1
ATOM 681 O O . ARG A 1 91 ? -4.483 -6.506 14.066 1.00 88.44 91 ARG A O 1
ATOM 688 N N . GLY A 1 92 ? -4.117 -4.388 13.434 1.00 85.75 92 GLY A N 1
ATOM 689 C CA . GLY A 1 92 ? -3.813 -3.871 14.770 1.00 85.75 92 GLY A CA 1
ATOM 690 C C . GLY A 1 92 ? -2.404 -4.222 15.257 1.00 85.75 92 GLY A C 1
ATOM 691 O O . GLY A 1 92 ? -2.144 -4.170 16.458 1.00 85.75 92 GLY A O 1
ATOM 692 N N . TRP A 1 93 ? -1.496 -4.609 14.357 1.00 80.19 93 TRP A N 1
ATOM 693 C CA . TRP A 1 93 ? -0.117 -4.950 14.706 1.00 80.19 93 TRP A CA 1
ATOM 694 C C . TRP A 1 93 ? 0.822 -3.764 14.504 1.00 80.19 93 TRP A C 1
ATOM 696 O O . TRP A 1 93 ? 0.657 -2.951 13.594 1.00 80.19 93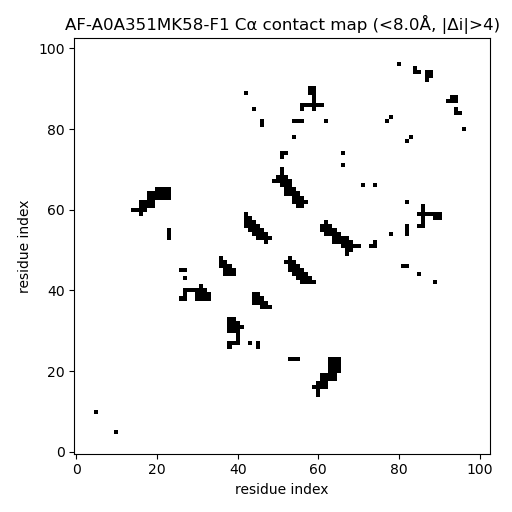 TRP A O 1
ATOM 706 N N . VAL A 1 94 ? 1.862 -3.702 15.335 1.00 70.81 94 VAL A N 1
ATOM 707 C CA . VAL A 1 94 ? 2.957 -2.745 15.159 1.00 70.81 94 VAL A CA 1
ATOM 708 C C . VAL A 1 94 ? 3.869 -3.250 14.042 1.00 70.81 94 VAL A C 1
ATOM 710 O O . VAL A 1 94 ? 4.504 -4.295 14.174 1.00 70.81 94 VAL A O 1
ATOM 713 N N . ALA A 1 95 ? 3.949 -2.506 12.939 1.00 64.69 95 ALA A N 1
ATOM 714 C CA . ALA A 1 95 ? 4.882 -2.801 11.859 1.00 64.69 95 ALA A CA 1
ATOM 715 C C . ALA A 1 95 ? 6.292 -2.302 12.221 1.00 64.69 95 ALA A C 1
ATOM 717 O O . ALA A 1 95 ? 6.533 -1.097 12.278 1.00 64.69 95 ALA A O 1
ATOM 718 N N . LEU A 1 96 ? 7.229 -3.225 12.450 1.00 60.78 96 LEU A N 1
ATOM 719 C CA . LEU A 1 96 ? 8.646 -2.919 12.659 1.00 60.78 96 LEU A CA 1
ATOM 720 C C . LEU A 1 96 ? 9.444 -3.331 11.421 1.00 60.78 96 LEU A C 1
ATOM 722 O O . LEU A 1 96 ? 9.417 -4.493 11.018 1.00 60.78 96 LEU A O 1
ATOM 726 N N . HIS A 1 97 ? 10.189 -2.395 10.831 1.00 57.12 97 HIS A N 1
ATOM 727 C CA . HIS A 1 97 ? 11.143 -2.706 9.765 1.00 57.12 97 HIS A CA 1
ATOM 728 C C . HIS A 1 97 ? 12.461 -3.183 10.395 1.00 57.12 97 HIS A C 1
ATOM 730 O O . HIS A 1 97 ? 13.446 -2.452 10.464 1.00 57.12 97 HIS A O 1
ATOM 736 N N . ALA A 1 98 ? 12.434 -4.388 10.962 1.00 56.50 98 ALA A N 1
ATOM 737 C CA . ALA A 1 98 ? 13.582 -4.992 11.625 1.00 56.50 98 ALA A CA 1
ATOM 738 C C . ALA A 1 98 ? 14.387 -5.849 10.638 1.00 56.50 98 ALA A C 1
ATOM 740 O O . ALA A 1 98 ? 13.821 -6.638 9.882 1.00 56.50 98 ALA A O 1
ATOM 741 N N . ALA A 1 99 ? 15.714 -5.733 10.670 1.00 57.78 99 ALA A N 1
ATOM 742 C CA . ALA A 1 99 ? 16.584 -6.744 10.086 1.00 57.78 99 ALA A CA 1
ATOM 743 C C . ALA A 1 99 ? 16.668 -7.923 11.066 1.00 57.78 99 ALA A C 1
ATOM 745 O O . ALA A 1 99 ? 17.074 -7.740 12.213 1.00 57.78 99 ALA A O 1
ATOM 746 N N . ALA A 1 100 ? 16.276 -9.118 10.629 1.00 54.81 100 ALA A N 1
ATOM 747 C CA . ALA A 1 100 ? 16.477 -10.351 11.383 1.00 54.81 100 ALA A CA 1
ATOM 748 C C . ALA A 1 100 ? 17.625 -11.143 10.749 1.00 54.81 100 ALA A C 1
ATOM 750 O O . ALA A 1 100 ? 17.648 -11.327 9.532 1.00 54.81 100 ALA A O 1
ATOM 751 N N . VAL A 1 101 ? 18.563 -11.621 11.570 1.00 35.44 101 VAL A N 1
ATOM 752 C CA . VAL A 1 101 ? 19.528 -12.648 11.167 1.00 35.44 101 VAL A CA 1
ATOM 753 C C . VAL A 1 101 ? 19.066 -13.966 11.783 1.00 35.44 101 VAL A C 1
ATOM 755 O O . VAL A 1 101 ? 18.812 -14.030 12.985 1.00 35.44 101 VAL A O 1
ATOM 758 N N . ALA A 1 102 ? 18.895 -14.994 10.959 1.00 43.19 102 ALA A N 1
ATOM 759 C CA . ALA A 1 102 ? 18.696 -16.361 11.424 1.00 43.19 102 ALA A CA 1
ATOM 760 C C . ALA A 1 102 ? 20.020 -17.098 11.205 1.00 43.19 102 ALA A C 1
ATOM 762 O O . ALA A 1 102 ? 20.536 -17.094 10.086 1.00 43.19 102 ALA A O 1
ATOM 763 N N . GLY A 1 103 ? 20.595 -17.615 12.291 1.00 36.25 103 GLY A N 1
ATOM 764 C CA . GLY A 1 103 ? 21.794 -18.457 12.277 1.00 36.25 103 GLY A CA 1
ATOM 765 C C . GLY A 1 103 ? 21.447 -19.932 12.173 1.00 36.25 103 GLY A C 1
ATOM 766 O O . GLY A 1 103 ? 20.318 -20.292 12.579 1.00 36.25 103 GLY A O 1
#

Secondary structure (DSSP, 8-state):
-------TTTTTTTPPPEEEE----SS-SS-SEE-SSEEEETTEEEEEETTTEEEEEETTTEEEEEE-SS-HHHHHHHHTTHHHHHHHHHTT-----------

Solvent-accessible surface area (backbone atoms only — not comparable to full-atom values): 6200 Å² total; per-residue (Å²): 136,80,78,76,76,73,56,77,80,46,55,75,75,66,52,76,68,48,77,44,81,43,90,58,76,94,65,72,76,77,55,79,44,73,56,99,46,35,38,30,33,92,59,35,36,41,42,53,44,89,69,34,28,32,38,34,30,38,75,43,35,37,37,38,36,24,75,62,47,88,57,63,68,58,40,52,57,52,45,72,41,64,53,49,35,51,27,33,44,64,67,74,40,87,64,72,96,69,9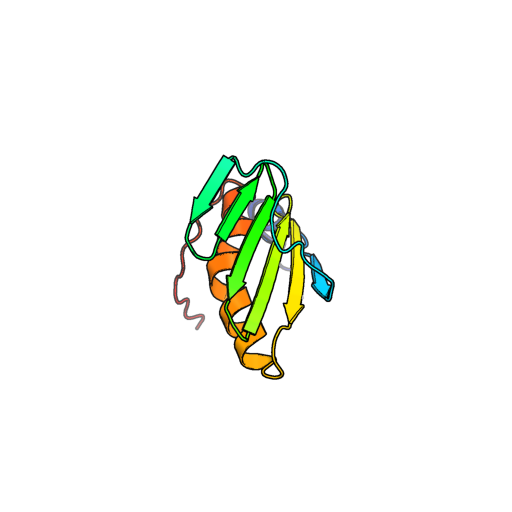0,81,87,86,132

Nearest PDB structures (foldseek):
  6uk3-assembly2_D  TM=6.039E-01  e=8.104E+00  Acanthamoeba castellanii str. Neff
  5v96-assembly1_A  TM=4.188E-01  e=4.873E+00  Naegleria fowleri
  2ktl-assembly1_A  TM=3.444E-01  e=4.572E+00  Aspergillus nidulans FGSC A4
  8xqx-assembly1_F  TM=2.016E-01  e=4.291E+00  Chlamydomonas reinhardtii

Foldseek 3Di:
DDDDPDDPVCVVVVPAAAEEEDDDDPDDDPFPDDDPAWTHDPQWIWGHDPQAWIWIGGQLHYIYIYGNHDPVVSSVVVCVPDNNCSSCVSVVHHDDPDDDDDD

Mean predicted aligned error: 7.79 Å